Protein AF-A0A2P8WBW8-F1 (afdb_monomer_lite)

Structure (mmCIF, N/CA/C/O backbone):
data_AF-A0A2P8WBW8-F1
#
_entry.id   AF-A0A2P8WBW8-F1
#
loop_
_atom_site.group_PDB
_atom_site.id
_atom_site.type_symbol
_atom_site.label_atom_id
_atom_site.label_alt_id
_atom_site.label_comp_id
_atom_site.label_asym_id
_atom_site.label_entity_id
_atom_site.label_seq_id
_atom_site.pdbx_PDB_ins_code
_atom_site.Cartn_x
_atom_site.Cartn_y
_atom_site.Cartn_z
_atom_site.occupancy
_atom_site.B_iso_or_equiv
_atom_site.auth_seq_id
_atom_site.auth_comp_id
_atom_site.auth_asym_id
_atom_site.auth_atom_id
_atom_site.pdbx_PDB_model_num
ATOM 1 N N . MET A 1 1 ? -7.958 20.569 17.684 1.00 72.31 1 MET A N 1
ATOM 2 C CA . MET A 1 1 ? -6.655 20.993 17.114 1.00 72.31 1 MET A CA 1
ATOM 3 C C . MET A 1 1 ? -5.652 19.844 17.085 1.00 72.31 1 MET A C 1
ATOM 5 O O . MET A 1 1 ? -5.090 19.594 16.031 1.00 72.31 1 MET A O 1
ATOM 9 N N . THR A 1 2 ? -5.489 19.087 18.174 1.00 87.62 2 THR A N 1
ATOM 10 C CA . THR A 1 2 ? -4.557 17.943 18.260 1.00 87.62 2 THR A CA 1
ATOM 11 C C . THR A 1 2 ? -4.755 16.892 17.161 1.00 87.62 2 THR A C 1
ATOM 13 O O . THR A 1 2 ? -3.778 16.454 16.569 1.00 87.62 2 THR A O 1
ATOM 16 N N . SER A 1 3 ? -6.001 16.554 16.806 1.00 87.00 3 SER A N 1
ATOM 17 C CA . SER A 1 3 ? -6.293 15.570 15.747 1.00 87.00 3 SER A CA 1
ATOM 18 C C . SER A 1 3 ? -5.878 16.028 14.347 1.00 87.00 3 SER A C 1
ATOM 20 O O . SER A 1 3 ? -5.478 15.206 13.531 1.00 87.00 3 SER A O 1
ATOM 22 N N . LEU A 1 4 ? -5.935 17.336 14.071 1.00 87.94 4 LEU A N 1
ATOM 23 C CA . LEU A 1 4 ? -5.497 17.892 12.788 1.00 87.94 4 LEU A CA 1
ATOM 24 C C . LEU A 1 4 ? -3.970 17.839 12.669 1.00 87.94 4 LEU A C 1
ATOM 26 O O . LEU A 1 4 ? -3.444 17.476 11.624 1.00 87.94 4 LEU A O 1
ATOM 30 N N . ILE A 1 5 ? -3.267 18.153 13.762 1.00 93.38 5 ILE A N 1
ATOM 31 C CA . ILE A 1 5 ? -1.804 18.058 13.831 1.00 93.38 5 ILE A CA 1
ATOM 32 C C . ILE A 1 5 ? -1.366 16.596 13.693 1.00 93.38 5 ILE A C 1
ATOM 34 O O . ILE A 1 5 ? -0.483 16.303 12.892 1.00 93.38 5 ILE A O 1
ATOM 38 N N . ALA A 1 6 ? -2.016 15.676 14.412 1.00 90.56 6 ALA A N 1
ATOM 39 C CA . ALA A 1 6 ? -1.749 14.245 14.304 1.00 90.56 6 ALA A CA 1
ATOM 40 C C . ALA A 1 6 ? -1.977 13.742 12.871 1.00 90.56 6 ALA A C 1
ATOM 42 O O . ALA A 1 6 ? -1.075 13.150 12.292 1.00 90.56 6 ALA A O 1
ATOM 43 N N . GLY A 1 7 ? -3.123 14.067 12.260 1.00 90.94 7 GLY A N 1
ATOM 44 C CA . GLY A 1 7 ? -3.408 13.714 10.868 1.00 90.94 7 GLY A CA 1
ATOM 45 C C . GLY A 1 7 ? -2.384 14.282 9.882 1.00 90.94 7 GLY A C 1
ATOM 46 O O . GLY A 1 7 ? -1.951 13.572 8.980 1.00 90.94 7 GLY A O 1
ATOM 47 N N . GLY A 1 8 ? -1.934 15.524 10.084 1.00 92.31 8 GLY A N 1
ATOM 48 C CA . GLY A 1 8 ? -0.883 16.142 9.273 1.00 92.31 8 GLY A CA 1
ATOM 49 C C . GLY A 1 8 ? 0.466 15.425 9.389 1.00 92.31 8 GLY A C 1
ATOM 50 O O . GLY A 1 8 ? 1.079 15.103 8.373 1.00 92.31 8 GLY A O 1
ATOM 51 N N . ILE A 1 9 ? 0.907 15.118 10.614 1.00 94.38 9 ILE A N 1
ATOM 52 C CA . ILE A 1 9 ? 2.154 14.378 10.867 1.00 94.38 9 ILE A CA 1
ATOM 53 C C . ILE A 1 9 ? 2.071 12.975 10.261 1.00 94.38 9 ILE A C 1
ATOM 55 O O . ILE A 1 9 ? 2.974 12.546 9.545 1.00 94.38 9 ILE A O 1
ATOM 59 N N . THR A 1 10 ? 0.973 12.264 10.506 1.00 92.31 10 THR A N 1
ATOM 60 C CA . THR A 1 10 ? 0.757 10.918 9.982 1.00 92.31 10 THR A CA 1
ATOM 61 C C . THR A 1 10 ? 0.687 10.905 8.457 1.00 92.31 10 THR A C 1
ATOM 63 O O . THR A 1 10 ? 1.283 10.030 7.832 1.00 92.31 10 THR A O 1
ATOM 66 N N . GLY A 1 11 ? 0.017 11.885 7.847 1.00 92.56 11 GLY A N 1
ATOM 67 C CA . GLY A 1 11 ? -0.034 12.045 6.396 1.00 92.56 11 GLY A CA 1
ATOM 68 C C . GLY A 1 11 ? 1.354 12.268 5.800 1.00 92.56 11 GLY A C 1
ATOM 69 O O . GLY A 1 11 ? 1.719 11.600 4.835 1.00 92.56 11 GLY A O 1
ATOM 70 N N . LEU A 1 12 ? 2.169 13.129 6.419 1.00 94.69 12 LEU A N 1
ATOM 71 C CA . LEU A 1 12 ? 3.553 13.357 6.001 1.00 94.69 12 LEU A CA 1
ATOM 72 C C . LEU A 1 12 ? 4.393 12.073 6.076 1.00 94.69 12 LEU A C 1
ATOM 74 O O . LEU A 1 12 ? 5.086 11.736 5.117 1.00 94.69 12 LEU A O 1
ATOM 78 N N . ILE A 1 13 ? 4.293 11.320 7.177 1.00 94.62 13 ILE A N 1
ATOM 79 C CA . ILE A 1 13 ? 4.956 10.015 7.320 1.00 94.62 13 ILE A CA 1
ATOM 80 C C . ILE A 1 13 ? 4.478 9.048 6.227 1.00 94.62 13 ILE A C 1
ATOM 82 O O . ILE A 1 13 ? 5.292 8.352 5.623 1.00 94.62 13 ILE A O 1
ATOM 86 N N . GLY A 1 14 ? 3.176 9.026 5.934 1.00 94.31 14 GLY A N 1
ATOM 87 C CA . GLY A 1 14 ? 2.592 8.216 4.866 1.00 94.31 14 GLY A CA 1
ATOM 88 C C . GLY A 1 14 ? 3.181 8.534 3.490 1.00 94.31 14 GLY A C 1
ATOM 89 O O . GLY A 1 14 ? 3.551 7.615 2.763 1.00 94.31 14 GLY A O 1
ATOM 90 N N . VAL A 1 15 ? 3.350 9.819 3.161 1.00 95.44 15 VAL A N 1
ATOM 91 C CA . VAL A 1 15 ? 3.981 10.261 1.904 1.00 95.44 15 VAL A CA 1
ATOM 92 C C . VAL A 1 15 ? 5.446 9.828 1.838 1.00 95.44 15 VAL A C 1
ATOM 94 O O . VAL A 1 15 ? 5.867 9.259 0.833 1.00 95.44 15 VAL A O 1
ATOM 97 N N . ILE A 1 16 ? 6.216 10.020 2.915 1.00 96.19 16 ILE A N 1
ATOM 98 C CA . ILE A 1 16 ? 7.623 9.588 2.982 1.00 96.19 16 ILE A CA 1
ATOM 99 C C . ILE A 1 16 ? 7.738 8.071 2.771 1.00 96.19 16 ILE A C 1
ATOM 101 O O . ILE A 1 16 ? 8.612 7.611 2.029 1.00 96.19 16 ILE A O 1
ATOM 105 N N . ARG A 1 17 ? 6.835 7.286 3.378 1.00 94.69 17 ARG A N 1
ATOM 106 C CA . ARG A 1 17 ? 6.778 5.827 3.199 1.00 94.69 17 ARG A CA 1
ATOM 107 C C . ARG A 1 17 ? 6.402 5.452 1.770 1.00 94.69 17 ARG A C 1
ATOM 109 O O . ARG A 1 17 ? 7.067 4.602 1.193 1.00 94.69 17 ARG A O 1
ATOM 116 N N . ALA A 1 18 ? 5.398 6.103 1.184 1.00 95.31 18 ALA A N 1
ATOM 117 C CA . ALA A 1 18 ? 4.976 5.848 -0.192 1.00 95.31 18 ALA A CA 1
ATOM 118 C C . ALA A 1 18 ? 6.118 6.086 -1.193 1.00 95.31 18 ALA A C 1
ATOM 120 O O . ALA A 1 18 ? 6.369 5.231 -2.039 1.00 95.31 18 ALA A O 1
ATOM 121 N N . ILE A 1 19 ? 6.856 7.193 -1.053 1.00 96.12 19 ILE A N 1
ATOM 122 C CA . ILE A 1 19 ? 8.014 7.501 -1.906 1.00 96.12 19 ILE A CA 1
ATOM 123 C C . ILE A 1 19 ? 9.124 6.463 -1.704 1.00 96.12 19 ILE A C 1
ATOM 125 O O . ILE A 1 19 ? 9.631 5.904 -2.674 1.00 96.12 19 ILE A O 1
ATOM 129 N N . SER A 1 20 ? 9.474 6.165 -0.449 1.00 96.19 20 SER A N 1
ATOM 130 C CA . SER A 1 20 ? 10.517 5.182 -0.119 1.00 96.19 20 SER A CA 1
ATOM 131 C C . SER A 1 20 ? 10.203 3.796 -0.688 1.00 96.19 20 SER A C 1
ATOM 133 O O . SER A 1 20 ? 11.070 3.133 -1.247 1.00 96.19 20 SER A O 1
ATOM 135 N N . TYR A 1 21 ? 8.954 3.351 -0.572 1.00 95.38 21 TYR A N 1
ATOM 136 C CA . TYR A 1 21 ? 8.521 2.038 -1.041 1.00 95.38 21 TYR A CA 1
ATOM 137 C C . TYR A 1 21 ? 8.376 1.970 -2.560 1.00 95.38 21 TYR A C 1
ATOM 139 O O . TYR A 1 21 ? 8.755 0.963 -3.154 1.00 95.38 21 TYR A O 1
ATOM 147 N N . ALA A 1 22 ? 7.936 3.051 -3.208 1.00 95.12 22 ALA A N 1
ATOM 148 C CA . ALA A 1 22 ? 7.995 3.158 -4.662 1.00 95.12 22 ALA A CA 1
ATOM 149 C C . ALA A 1 22 ? 9.441 3.056 -5.172 1.00 95.12 22 ALA A C 1
ATOM 151 O O . ALA A 1 22 ? 9.696 2.325 -6.126 1.00 95.12 22 ALA A O 1
ATOM 152 N N . ALA A 1 23 ? 10.394 3.709 -4.497 1.00 95.56 23 ALA A N 1
ATOM 153 C CA . ALA A 1 23 ? 11.814 3.624 -4.835 1.00 95.56 23 ALA A CA 1
ATOM 154 C C . ALA A 1 23 ? 12.389 2.209 -4.685 1.00 95.56 23 ALA A C 1
ATOM 156 O O . ALA A 1 23 ? 13.251 1.819 -5.468 1.00 95.56 23 ALA A O 1
ATOM 157 N N . LEU A 1 24 ? 11.895 1.419 -3.725 1.00 95.19 24 LEU A N 1
ATOM 158 C CA . LEU A 1 24 ? 12.268 0.008 -3.617 1.00 95.19 24 LEU A CA 1
ATOM 159 C C . LEU A 1 24 ? 11.725 -0.810 -4.7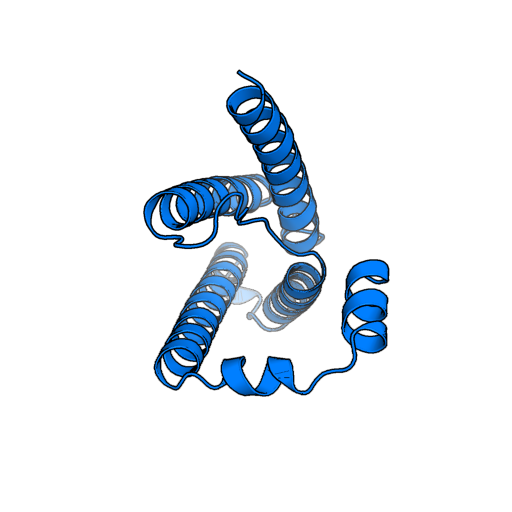95 1.00 95.19 24 LEU A C 1
ATOM 161 O O . LEU A 1 24 ? 12.482 -1.579 -5.384 1.00 95.19 24 LEU A O 1
ATOM 165 N N . ILE A 1 25 ? 10.444 -0.647 -5.143 1.00 94.62 25 ILE A N 1
ATOM 166 C CA . ILE A 1 25 ? 9.783 -1.428 -6.204 1.00 94.62 25 ILE A CA 1
ATOM 167 C C . ILE A 1 25 ? 10.365 -1.100 -7.585 1.00 94.62 25 ILE A C 1
ATOM 169 O O . ILE A 1 25 ? 10.661 -2.008 -8.355 1.00 94.62 25 ILE A O 1
ATOM 173 N N . PHE A 1 26 ? 10.562 0.185 -7.884 1.00 93.50 26 PHE A N 1
ATOM 174 C CA . PHE A 1 26 ? 11.055 0.683 -9.174 1.00 93.50 26 PHE A CA 1
ATOM 175 C C . PHE A 1 26 ? 12.583 0.859 -9.189 1.00 93.50 26 PHE A C 1
ATOM 177 O O . PHE A 1 26 ? 13.116 1.749 -9.844 1.00 93.50 26 PHE A O 1
ATOM 184 N N . SER A 1 27 ? 13.314 0.027 -8.449 1.00 89.81 27 SER A N 1
ATOM 185 C CA . SER A 1 27 ? 14.780 0.050 -8.444 1.00 89.81 27 SER A CA 1
ATOM 186 C C . SER A 1 27 ? 15.382 -0.724 -9.629 1.00 89.81 27 SER A C 1
ATOM 188 O O . SER A 1 27 ? 14.713 -1.497 -10.317 1.00 89.81 27 SER A O 1
ATOM 190 N N . GLY A 1 28 ? 16.678 -0.519 -9.888 1.00 87.75 28 GLY A N 1
ATOM 191 C CA . GLY A 1 28 ? 17.408 -1.256 -10.922 1.00 87.75 28 GLY A CA 1
ATOM 192 C C . GLY A 1 28 ? 16.958 -0.896 -12.338 1.00 87.75 28 GLY A C 1
ATOM 193 O O . GLY A 1 28 ? 17.045 0.263 -12.738 1.00 87.75 28 GLY A O 1
ATOM 194 N N . SER A 1 29 ? 16.496 -1.886 -13.106 1.00 85.12 29 SER A N 1
ATOM 195 C CA . SER A 1 29 ? 16.081 -1.691 -14.501 1.00 85.12 29 SER A CA 1
ATOM 196 C C . SER A 1 29 ? 14.848 -0.800 -14.655 1.00 85.12 29 SER A C 1
ATOM 198 O O . SER A 1 29 ? 14.679 -0.231 -15.722 1.00 85.12 29 SER A O 1
ATOM 200 N N . LEU A 1 30 ? 14.025 -0.644 -13.612 1.00 87.75 30 LEU A N 1
ATOM 201 C CA . LEU A 1 30 ? 12.822 0.200 -13.615 1.00 87.75 30 LEU A CA 1
ATOM 202 C C . LEU A 1 30 ? 13.078 1.632 -13.110 1.00 87.75 30 LEU A C 1
ATOM 204 O O . LEU A 1 30 ? 12.139 2.414 -12.971 1.00 87.75 30 LEU A O 1
ATOM 208 N N . ALA A 1 31 ? 14.333 1.999 -12.829 1.00 90.69 31 ALA A N 1
ATOM 209 C CA . ALA A 1 31 ? 14.662 3.291 -12.221 1.00 90.69 31 ALA A CA 1
ATOM 210 C C . ALA A 1 31 ? 14.269 4.500 -13.087 1.00 90.69 31 ALA A C 1
ATOM 212 O O . ALA A 1 31 ? 14.008 5.576 -12.548 1.00 90.69 31 ALA A O 1
ATOM 213 N N . ALA A 1 32 ? 14.198 4.329 -14.412 1.00 90.56 32 ALA A N 1
ATOM 214 C CA . ALA A 1 32 ? 13.737 5.369 -15.331 1.00 90.56 32 ALA A CA 1
ATOM 215 C C . ALA A 1 32 ? 12.261 5.750 -15.092 1.00 90.56 32 ALA A C 1
ATOM 217 O O . ALA A 1 32 ? 11.896 6.919 -15.221 1.00 90.56 32 ALA A O 1
ATOM 218 N N . ASP A 1 33 ? 11.442 4.795 -14.647 1.00 92.00 33 ASP A N 1
ATOM 219 C CA . ASP A 1 33 ? 10.003 4.951 -14.407 1.00 92.00 33 ASP A CA 1
ATOM 220 C C . ASP A 1 33 ? 9.659 5.241 -12.945 1.00 92.00 33 ASP A C 1
ATOM 222 O O . ASP A 1 33 ? 8.492 5.208 -12.543 1.00 92.00 33 ASP A O 1
ATOM 226 N N . LEU A 1 34 ? 10.661 5.582 -12.129 1.00 92.94 34 LEU A N 1
ATOM 227 C CA . LEU A 1 34 ? 10.468 5.895 -10.715 1.00 92.94 34 LEU A CA 1
ATOM 228 C C . LEU A 1 34 ? 9.411 6.988 -10.502 1.00 92.94 34 LEU A C 1
ATOM 230 O O . LEU A 1 34 ? 8.603 6.893 -9.581 1.00 92.94 34 LEU A O 1
ATOM 234 N N . ASN A 1 35 ? 9.375 8.000 -11.372 1.00 93.69 35 ASN A N 1
ATOM 235 C CA . ASN A 1 35 ? 8.386 9.078 -11.294 1.00 93.69 35 ASN A CA 1
ATOM 236 C C . ASN A 1 35 ? 6.947 8.554 -11.416 1.00 93.69 35 ASN A C 1
ATOM 238 O O . ASN A 1 35 ? 6.059 9.014 -10.696 1.00 93.69 35 ASN A O 1
ATOM 242 N N . VAL A 1 36 ? 6.723 7.565 -12.287 1.00 92.81 36 VAL A N 1
ATOM 243 C CA . VAL A 1 36 ? 5.417 6.916 -12.461 1.00 92.81 36 VAL A CA 1
ATOM 244 C C . VAL A 1 36 ? 5.070 6.112 -11.211 1.00 92.81 36 VAL A C 1
ATOM 246 O O . VAL A 1 36 ? 3.981 6.272 -10.658 1.00 92.81 36 VAL A O 1
ATOM 249 N N . GLY A 1 37 ? 6.014 5.311 -10.709 1.00 92.69 37 GLY A N 1
ATOM 250 C CA . GLY A 1 37 ? 5.835 4.518 -9.492 1.00 92.69 37 GLY A CA 1
ATOM 251 C C . GLY A 1 37 ? 5.512 5.363 -8.257 1.00 92.69 37 GLY A C 1
ATOM 252 O O . GLY A 1 37 ? 4.585 5.044 -7.510 1.00 92.69 37 GLY A O 1
ATOM 253 N N . VAL A 1 38 ? 6.227 6.476 -8.063 1.00 95.81 38 VAL A N 1
ATOM 254 C CA . VAL A 1 38 ? 5.983 7.428 -6.967 1.00 95.81 38 VAL A CA 1
ATOM 255 C C . VAL A 1 38 ? 4.603 8.067 -7.098 1.00 95.81 38 VAL A C 1
ATOM 257 O O . VAL A 1 38 ? 3.867 8.126 -6.112 1.00 95.81 38 VAL A O 1
ATOM 260 N N . GLY A 1 39 ? 4.228 8.503 -8.305 1.00 95.00 39 GLY A N 1
ATOM 261 C CA . GLY A 1 39 ? 2.909 9.075 -8.569 1.00 95.00 39 GLY A CA 1
ATOM 262 C C . GLY A 1 39 ? 1.783 8.111 -8.199 1.00 95.00 39 GLY A C 1
ATOM 263 O O . GLY A 1 39 ? 0.870 8.488 -7.464 1.00 95.00 39 GLY A O 1
ATOM 264 N N . ILE A 1 40 ? 1.890 6.850 -8.629 1.00 94.00 40 ILE A N 1
ATOM 265 C CA . ILE A 1 40 ? 0.919 5.800 -8.301 1.00 94.00 40 ILE A CA 1
ATOM 266 C C . ILE A 1 40 ? 0.860 5.574 -6.787 1.00 94.00 40 ILE A C 1
ATOM 268 O O . ILE A 1 40 ? -0.227 5.624 -6.219 1.00 94.00 40 ILE A O 1
ATOM 272 N N . ALA A 1 41 ? 2.003 5.370 -6.124 1.00 94.56 41 ALA A N 1
ATOM 273 C CA . ALA A 1 41 ? 2.055 5.028 -4.702 1.00 94.56 41 ALA A CA 1
ATOM 274 C C . ALA A 1 41 ? 1.506 6.137 -3.792 1.00 94.56 41 ALA A C 1
ATOM 276 O O . ALA A 1 41 ? 0.789 5.860 -2.824 1.00 94.56 41 ALA A O 1
ATOM 277 N N . VAL A 1 42 ? 1.831 7.399 -4.087 1.00 95.19 42 VAL A N 1
ATOM 278 C CA . VAL A 1 42 ? 1.333 8.551 -3.322 1.00 95.19 42 VAL A CA 1
ATOM 279 C C . VAL A 1 42 ? -0.159 8.747 -3.574 1.00 95.19 42 VAL A C 1
ATOM 281 O O . VAL A 1 42 ? -0.925 8.888 -2.620 1.00 95.19 42 VAL A O 1
ATOM 284 N N . PHE A 1 43 ? -0.590 8.706 -4.837 1.00 95.31 43 PHE A N 1
ATOM 285 C CA . PHE A 1 43 ? -1.991 8.907 -5.195 1.00 95.31 43 PHE A CA 1
ATOM 286 C C . PHE A 1 43 ? -2.891 7.805 -4.625 1.00 95.31 43 PHE A C 1
ATOM 288 O O . PHE A 1 43 ? -3.913 8.102 -4.005 1.00 95.31 43 PHE A O 1
ATOM 295 N N . SER A 1 44 ? -2.484 6.537 -4.737 1.00 93.69 44 SER A N 1
ATOM 296 C CA . SER A 1 44 ? -3.221 5.418 -4.150 1.00 93.69 44 SER A CA 1
ATOM 297 C C . SER A 1 44 ? -3.275 5.517 -2.626 1.00 93.69 44 SER A C 1
ATOM 299 O O . SER A 1 44 ? -4.333 5.295 -2.043 1.00 93.69 44 SER A O 1
ATOM 301 N N . SER A 1 45 ? -2.173 5.897 -1.967 1.00 93.56 45 SER A N 1
ATOM 302 C CA . SER A 1 45 ? -2.149 6.062 -0.505 1.00 93.56 45 SER A CA 1
ATOM 303 C C . SER A 1 45 ? -3.077 7.182 -0.042 1.00 93.56 45 SER A C 1
ATOM 305 O O . SER A 1 45 ? -3.766 7.021 0.967 1.00 93.56 45 SER A O 1
ATOM 307 N N . ALA A 1 46 ? -3.143 8.289 -0.786 1.00 93.88 46 ALA A N 1
ATOM 308 C CA . ALA A 1 46 ? -4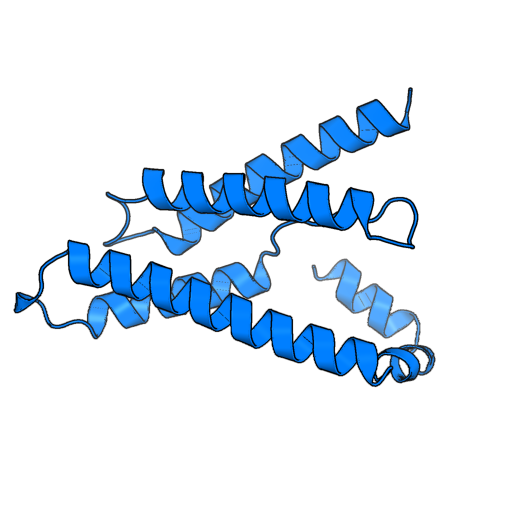.065 9.384 -0.505 1.00 93.88 46 ALA A CA 1
ATOM 309 C C . ALA A 1 46 ? -5.526 8.932 -0.644 1.00 93.88 46 ALA A C 1
ATOM 311 O O . ALA A 1 46 ? -6.317 9.146 0.274 1.00 93.88 46 ALA A O 1
ATOM 312 N N . ILE A 1 47 ? -5.870 8.245 -1.740 1.00 94.69 47 ILE A N 1
ATOM 313 C CA . ILE A 1 47 ? -7.221 7.706 -1.954 1.00 94.69 47 ILE A CA 1
ATOM 314 C C . ILE A 1 47 ? -7.604 6.748 -0.828 1.00 94.69 47 ILE A C 1
ATOM 316 O O . ILE A 1 47 ? -8.660 6.914 -0.223 1.00 94.69 47 ILE A O 1
ATOM 320 N N . ILE A 1 48 ? -6.751 5.771 -0.513 1.00 93.31 48 ILE A N 1
ATOM 321 C CA . ILE A 1 48 ? -7.043 4.778 0.527 1.00 93.31 48 ILE A CA 1
ATOM 322 C C . ILE A 1 48 ? -7.192 5.460 1.891 1.00 93.31 48 ILE A C 1
ATOM 324 O O . ILE A 1 48 ? -8.111 5.126 2.632 1.00 93.31 48 ILE A O 1
ATOM 328 N N . SER A 1 49 ? -6.348 6.444 2.212 1.00 92.50 49 SER A N 1
ATOM 329 C CA . SER A 1 49 ? -6.467 7.206 3.461 1.00 92.50 49 SER A CA 1
ATOM 330 C C . SER A 1 49 ? -7.803 7.939 3.557 1.00 92.50 49 SER A C 1
ATOM 332 O O . SER A 1 49 ? -8.434 7.904 4.608 1.00 92.50 49 SER A O 1
ATOM 334 N N . VAL A 1 50 ? -8.263 8.562 2.466 1.00 92.56 50 VAL A N 1
ATOM 335 C CA . VAL A 1 50 ? -9.572 9.231 2.416 1.00 92.56 50 VAL A CA 1
ATOM 336 C C . VAL A 1 50 ? -10.706 8.222 2.565 1.00 92.56 50 VAL A C 1
ATOM 338 O O . VAL A 1 50 ? -11.604 8.439 3.373 1.00 92.56 50 VAL A O 1
ATOM 341 N N . VAL A 1 51 ? -10.657 7.105 1.836 1.00 93.81 51 VAL A N 1
ATOM 342 C CA . VAL A 1 51 ? -11.668 6.044 1.935 1.00 93.81 51 VAL A CA 1
ATOM 343 C C . VAL A 1 51 ? -11.748 5.535 3.372 1.00 93.81 51 VAL A C 1
ATOM 345 O O . VAL A 1 51 ? -12.81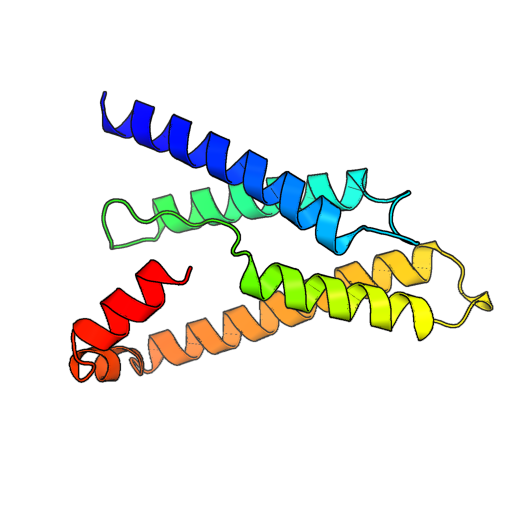9 5.575 3.963 1.00 93.81 51 VAL A O 1
ATOM 348 N N . VAL A 1 52 ? -10.621 5.156 3.977 1.00 92.69 52 VAL A N 1
ATOM 349 C CA . VAL A 1 52 ? -10.581 4.646 5.355 1.00 92.69 52 VAL A CA 1
ATOM 350 C C . VAL A 1 52 ? -11.028 5.701 6.361 1.00 92.69 52 VAL A C 1
ATOM 352 O O . VAL A 1 52 ? -11.783 5.372 7.269 1.00 92.69 52 VAL A O 1
ATOM 355 N N . ALA A 1 53 ? -10.643 6.967 6.195 1.00 91.00 53 ALA A N 1
ATOM 356 C CA . ALA A 1 53 ? -11.099 8.041 7.074 1.00 91.00 53 ALA A CA 1
ATOM 357 C C . ALA A 1 53 ? -12.628 8.223 7.051 1.00 91.00 53 ALA A C 1
ATOM 359 O O . ALA A 1 53 ? -13.206 8.599 8.068 1.00 91.00 53 ALA A O 1
ATOM 360 N N . LEU A 1 54 ? -13.278 7.957 5.913 1.00 91.50 54 LEU A N 1
ATOM 361 C CA . LEU A 1 54 ? -14.727 8.097 5.745 1.00 91.50 54 LEU A CA 1
ATOM 362 C C . LEU A 1 54 ? -15.509 6.821 6.086 1.00 91.50 54 LEU A C 1
ATOM 364 O O . LEU A 1 54 ? -16.657 6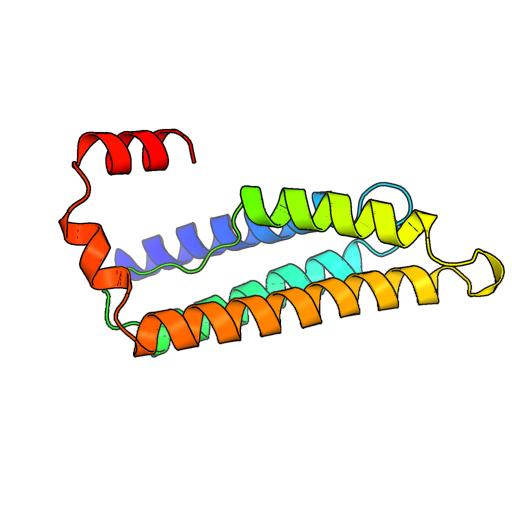.918 6.513 1.00 91.50 54 LEU A O 1
ATOM 368 N N . THR A 1 55 ? -14.927 5.636 5.883 1.00 91.62 55 THR A N 1
ATOM 369 C CA . THR A 1 55 ? -15.632 4.351 6.037 1.00 91.62 55 THR A CA 1
ATOM 370 C C . THR A 1 55 ? -15.271 3.589 7.310 1.00 91.62 55 THR A C 1
ATOM 372 O O . THR A 1 55 ? -15.959 2.629 7.649 1.00 91.62 55 THR A O 1
ATOM 375 N N . SER A 1 56 ? -14.183 3.947 7.998 1.00 89.62 56 SER A N 1
ATOM 376 C CA . SER A 1 56 ? -13.742 3.237 9.202 1.00 89.62 56 SER A CA 1
ATOM 377 C C . SER A 1 56 ? -14.668 3.507 10.385 1.00 89.62 56 SER A C 1
ATOM 379 O O . SER A 1 56 ? -14.945 4.653 10.731 1.00 89.62 56 SER A O 1
ATOM 381 N N . SER A 1 57 ? -15.082 2.439 11.065 1.00 86.81 57 SER A N 1
ATOM 382 C CA . SER A 1 57 ? -15.789 2.494 12.349 1.00 86.81 57 SER A CA 1
ATOM 383 C C . SER A 1 57 ? -14.847 2.672 13.548 1.00 86.81 57 SER A C 1
ATOM 385 O O . SER A 1 57 ? -15.304 2.965 14.652 1.00 86.81 57 SER A O 1
ATOM 387 N N . LEU A 1 58 ? -13.536 2.501 13.344 1.00 85.38 58 LEU A N 1
ATOM 388 C CA . LEU A 1 58 ? -12.514 2.592 14.385 1.00 85.38 58 LEU A CA 1
ATOM 389 C C . LEU A 1 58 ? -11.919 4.010 14.441 1.00 85.38 58 LEU A C 1
ATOM 391 O O . LEU A 1 58 ? -11.342 4.463 13.442 1.00 85.38 58 LEU A O 1
ATOM 395 N N . PRO A 1 59 ? -12.016 4.712 15.587 1.00 82.44 59 PRO A N 1
ATOM 396 C CA . PRO A 1 59 ? -11.457 6.048 15.735 1.00 82.44 59 PRO A CA 1
ATOM 397 C C . PRO A 1 59 ? -9.927 6.005 15.676 1.00 82.44 59 PRO A C 1
ATOM 399 O O . PRO A 1 59 ? -9.289 5.174 16.316 1.00 82.44 59 PRO A O 1
ATOM 402 N N . GLY A 1 60 ? -9.335 6.930 14.918 1.00 81.62 60 GLY A N 1
ATOM 403 C CA . GLY A 1 60 ? -7.880 7.033 14.783 1.00 81.62 60 GLY A CA 1
ATOM 404 C C . GLY A 1 60 ? -7.247 5.988 13.862 1.00 81.62 60 GLY A C 1
ATOM 405 O O . GLY A 1 60 ? -6.029 5.844 13.885 1.00 81.62 60 GLY A O 1
ATOM 406 N N . MET A 1 61 ? -8.037 5.274 13.051 1.00 88.81 61 MET A N 1
ATOM 407 C CA . MET A 1 61 ? -7.489 4.369 12.042 1.00 88.81 61 MET A CA 1
ATOM 408 C C . MET A 1 61 ? -6.672 5.124 10.996 1.00 88.81 61 MET A C 1
ATOM 410 O O . MET A 1 61 ? -7.096 6.156 10.475 1.00 88.81 61 MET A O 1
ATOM 414 N N . ILE A 1 62 ? -5.511 4.566 10.661 1.00 89.00 62 ILE A N 1
ATOM 415 C CA . ILE A 1 62 ? -4.593 5.135 9.682 1.00 89.00 62 ILE A CA 1
ATOM 416 C C . ILE A 1 62 ? -4.276 4.062 8.647 1.00 89.00 62 ILE A C 1
ATOM 418 O O . ILE A 1 62 ? -3.687 3.029 8.964 1.00 89.00 62 ILE A O 1
ATOM 422 N N . ALA A 1 63 ? -4.613 4.334 7.390 1.00 90.69 63 ALA A N 1
ATOM 423 C CA . ALA A 1 63 ? -4.150 3.523 6.279 1.00 90.69 63 ALA A CA 1
ATOM 424 C C . ALA A 1 63 ? -2.775 4.018 5.826 1.00 90.69 63 ALA A C 1
ATOM 426 O O . ALA A 1 63 ? -2.642 5.140 5.346 1.00 90.69 63 ALA A O 1
ATOM 427 N N . THR A 1 64 ? -1.745 3.185 5.975 1.00 87.75 64 THR A N 1
ATOM 428 C CA . THR A 1 64 ? -0.413 3.490 5.441 1.00 87.75 64 THR A CA 1
ATOM 429 C C . THR A 1 64 ? 0.168 2.304 4.686 1.00 87.75 64 THR A C 1
ATOM 431 O O . THR A 1 64 ? -0.164 1.155 4.990 1.00 87.75 64 THR A O 1
ATOM 434 N N . PRO A 1 65 ? 1.060 2.562 3.716 1.00 89.06 65 PRO A N 1
ATOM 435 C CA . PRO A 1 65 ? 1.859 1.514 3.104 1.00 89.06 65 PRO A CA 1
ATOM 436 C C . PRO A 1 65 ? 2.685 0.748 4.146 1.00 89.06 65 PRO A C 1
ATOM 438 O O . PRO A 1 65 ? 3.237 1.342 5.076 1.00 89.06 65 PRO A O 1
ATOM 441 N N . LEU A 1 66 ? 2.824 -0.565 3.954 1.00 90.75 66 LEU A N 1
ATOM 442 C CA . LEU A 1 66 ? 3.602 -1.452 4.823 1.00 90.75 66 LEU A CA 1
ATOM 443 C C . LEU A 1 66 ? 4.886 -1.929 4.129 1.00 90.75 66 LEU A C 1
ATOM 445 O O . LEU A 1 66 ? 4.906 -2.176 2.921 1.00 90.75 66 LEU A O 1
ATOM 449 N N . ALA A 1 67 ? 5.952 -2.121 4.911 1.00 91.38 67 ALA A N 1
ATOM 450 C CA . ALA A 1 67 ? 7.251 -2.561 4.398 1.00 91.38 67 ALA A CA 1
ATOM 451 C C . ALA A 1 67 ? 7.217 -4.001 3.858 1.00 91.38 67 ALA A C 1
ATOM 453 O O . ALA A 1 67 ? 7.735 -4.267 2.776 1.00 91.38 67 ALA A O 1
ATOM 454 N N . ALA A 1 68 ? 6.579 -4.928 4.582 1.00 91.25 68 ALA A N 1
ATOM 455 C CA . ALA A 1 68 ? 6.578 -6.344 4.213 1.00 91.25 68 ALA A CA 1
ATOM 456 C C . ALA A 1 68 ? 5.912 -6.620 2.844 1.00 91.25 68 ALA A C 1
ATOM 458 O O . ALA A 1 68 ? 6.558 -7.250 2.006 1.00 91.25 68 ALA A O 1
ATOM 459 N N . PRO A 1 69 ? 4.700 -6.104 2.536 1.00 91.38 69 PRO A N 1
ATOM 460 C CA . PRO A 1 69 ? 4.122 -6.240 1.197 1.00 91.38 69 PRO A CA 1
ATOM 461 C C . PRO A 1 69 ? 4.980 -5.579 0.117 1.00 91.38 69 PRO A C 1
ATOM 463 O O . PRO A 1 69 ? 5.157 -6.152 -0.953 1.00 91.38 69 PRO A O 1
ATOM 466 N N . THR A 1 70 ? 5.565 -4.413 0.410 1.00 94.25 70 THR A N 1
ATOM 467 C CA . THR A 1 70 ? 6.445 -3.703 -0.530 1.00 94.25 70 THR A CA 1
ATOM 468 C C . THR A 1 70 ? 7.621 -4.575 -0.956 1.00 94.25 70 THR A C 1
ATOM 470 O O . THR A 1 70 ? 7.886 -4.688 -2.146 1.00 94.25 70 THR A O 1
ATOM 473 N N . MET A 1 71 ? 8.288 -5.249 -0.014 1.00 94.19 71 MET A N 1
ATOM 474 C CA . MET A 1 71 ? 9.408 -6.144 -0.329 1.00 94.19 71 MET A CA 1
ATOM 475 C C . MET A 1 71 ? 9.002 -7.275 -1.277 1.00 94.19 71 MET A C 1
ATOM 477 O O . MET A 1 71 ? 9.737 -7.595 -2.212 1.00 94.19 71 MET A O 1
ATOM 481 N N . VAL A 1 72 ? 7.820 -7.859 -1.072 1.00 94.75 72 VAL A N 1
ATOM 482 C CA . VAL A 1 72 ? 7.286 -8.900 -1.961 1.00 94.75 72 VAL A CA 1
ATOM 483 C C . VAL A 1 72 ? 7.022 -8.335 -3.360 1.00 94.75 72 VAL A C 1
ATOM 485 O O . VAL A 1 72 ? 7.397 -8.966 -4.350 1.00 94.75 72 VAL A O 1
ATOM 488 N N . LEU A 1 73 ? 6.442 -7.134 -3.457 1.00 94.56 73 LEU A N 1
ATOM 489 C CA . LEU A 1 73 ? 6.208 -6.459 -4.738 1.00 94.56 73 LEU A CA 1
ATOM 490 C C . LEU A 1 73 ? 7.514 -6.102 -5.460 1.00 94.56 73 LEU A C 1
ATOM 492 O O . LEU A 1 73 ? 7.587 -6.257 -6.675 1.00 94.56 73 LEU A O 1
ATOM 496 N N . THR A 1 74 ? 8.560 -5.696 -4.738 1.00 95.19 74 THR A N 1
ATOM 497 C CA . THR A 1 74 ? 9.890 -5.449 -5.313 1.00 95.19 74 THR A CA 1
ATOM 498 C C . THR A 1 74 ? 10.464 -6.711 -5.950 1.00 95.19 74 THR A C 1
ATOM 500 O O . THR A 1 74 ? 10.944 -6.679 -7.082 1.00 95.19 74 THR A O 1
ATOM 503 N N . VAL A 1 75 ? 10.385 -7.848 -5.251 1.00 95.19 75 VAL A N 1
ATOM 504 C CA . VAL A 1 75 ? 10.845 -9.131 -5.801 1.00 95.19 75 VAL A CA 1
ATOM 505 C C . VAL A 1 75 ? 10.018 -9.516 -7.026 1.00 95.19 75 VAL A C 1
ATOM 507 O O . VAL A 1 75 ? 10.586 -9.934 -8.033 1.00 95.19 75 VAL A O 1
ATOM 510 N N . LEU A 1 76 ? 8.696 -9.342 -6.976 1.00 95.06 76 LEU A N 1
ATOM 511 C CA . LEU A 1 76 ? 7.812 -9.594 -8.114 1.00 95.06 76 LEU A CA 1
ATOM 512 C C . LEU A 1 76 ? 8.192 -8.736 -9.331 1.00 95.06 76 LEU A C 1
ATOM 514 O O . LEU A 1 76 ? 8.338 -9.275 -10.426 1.00 95.06 76 LEU A O 1
ATOM 518 N N . ALA A 1 77 ? 8.413 -7.433 -9.139 1.00 93.62 77 ALA A N 1
ATOM 519 C CA . ALA A 1 77 ? 8.821 -6.517 -10.200 1.00 93.62 77 ALA A CA 1
ATOM 520 C C . ALA A 1 77 ? 10.147 -6.948 -10.844 1.00 93.62 77 ALA A C 1
ATOM 522 O O . ALA A 1 77 ? 10.242 -7.051 -12.068 1.00 93.62 77 ALA A O 1
ATOM 523 N N . ALA A 1 78 ? 11.139 -7.308 -10.024 1.00 92.81 78 ALA A N 1
ATOM 524 C CA . ALA A 1 78 ? 12.421 -7.819 -10.502 1.00 92.81 78 ALA A CA 1
ATOM 525 C C . ALA A 1 78 ? 12.276 -9.131 -11.295 1.00 92.81 78 ALA A C 1
ATOM 527 O O . ALA A 1 78 ? 12.968 -9.335 -12.291 1.00 92.81 78 ALA A O 1
ATOM 528 N N . ARG A 1 79 ? 11.366 -10.029 -10.889 1.00 93.94 79 ARG A N 1
ATOM 529 C CA . ARG A 1 79 ? 11.090 -11.269 -11.634 1.00 93.94 79 ARG A CA 1
ATOM 530 C C . ARG A 1 79 ? 10.447 -10.994 -12.987 1.00 93.94 79 ARG A C 1
ATOM 532 O O . ARG A 1 79 ? 10.880 -11.583 -13.974 1.00 93.94 79 ARG A O 1
ATOM 539 N N . ILE A 1 80 ? 9.462 -10.101 -13.041 1.00 92.56 80 ILE A N 1
ATOM 540 C CA . ILE A 1 80 ? 8.789 -9.720 -14.290 1.00 92.56 80 ILE A CA 1
ATOM 541 C C . ILE A 1 80 ? 9.798 -9.106 -15.264 1.00 92.56 80 ILE A C 1
ATOM 543 O O . ILE A 1 80 ? 9.828 -9.497 -16.427 1.00 92.56 80 ILE A O 1
ATOM 547 N N . ALA A 1 81 ? 10.694 -8.241 -14.781 1.00 88.69 81 ALA A N 1
ATOM 548 C CA . ALA A 1 81 ? 11.729 -7.620 -15.608 1.00 88.69 81 ALA A CA 1
ATOM 549 C C . ALA A 1 81 ? 12.682 -8.618 -16.290 1.00 88.69 81 ALA A C 1
ATOM 551 O O . ALA A 1 81 ? 13.257 -8.291 -17.323 1.00 88.69 81 ALA A O 1
ATOM 552 N N . VAL A 1 82 ? 12.845 -9.824 -15.737 1.00 90.19 82 VAL A N 1
ATOM 553 C CA . VAL A 1 82 ? 13.672 -10.893 -16.327 1.00 90.19 82 VAL A CA 1
ATOM 554 C C . VAL A 1 82 ? 12.849 -11.848 -17.201 1.00 90.19 82 VAL A C 1
ATOM 556 O O . VAL A 1 82 ? 13.396 -12.483 -18.097 1.00 90.19 82 VAL A O 1
ATOM 559 N N . GLN A 1 83 ? 11.549 -11.987 -16.934 1.00 89.75 83 GLN A N 1
ATOM 560 C CA . GLN A 1 83 ? 10.674 -12.927 -17.643 1.00 89.75 83 GLN A CA 1
ATOM 561 C C . GLN A 1 83 ? 10.060 -12.351 -18.918 1.00 89.75 83 GLN A C 1
ATOM 563 O O . GLN A 1 83 ? 9.713 -13.121 -19.811 1.00 89.75 83 GLN A O 1
ATOM 568 N N . VAL A 1 84 ? 9.898 -11.029 -19.001 1.00 86.94 84 VAL A N 1
ATOM 569 C CA . VAL A 1 84 ? 9.363 -10.377 -20.197 1.00 86.94 84 VAL A CA 1
ATOM 570 C C . VAL A 1 84 ? 10.404 -10.454 -21.323 1.00 86.94 84 VAL A C 1
ATOM 572 O O . VAL A 1 84 ? 11.540 -10.012 -21.132 1.00 86.94 84 VAL A O 1
ATOM 575 N N . PRO A 1 85 ? 10.039 -11.012 -22.491 1.00 82.69 85 PRO A N 1
ATOM 576 C CA . PRO A 1 85 ? 10.918 -11.078 -23.651 1.00 82.69 85 PRO A CA 1
ATOM 577 C C . PRO A 1 85 ? 11.459 -9.699 -24.066 1.00 82.69 85 PRO A C 1
ATOM 579 O O . PRO A 1 85 ? 10.716 -8.718 -24.135 1.00 82.69 85 PRO A O 1
ATOM 582 N N . ALA A 1 86 ? 12.766 -9.616 -24.335 1.00 75.94 86 ALA A N 1
ATOM 583 C CA . ALA A 1 86 ? 13.456 -8.351 -24.614 1.00 75.94 86 ALA A CA 1
ATOM 584 C C . ALA A 1 86 ? 12.986 -7.658 -25.911 1.00 75.94 86 ALA A C 1
ATOM 586 O O . ALA A 1 86 ? 13.174 -6.455 -26.078 1.00 75.94 86 ALA A O 1
ATOM 587 N N . ASP A 1 87 ? 12.362 -8.408 -26.815 1.00 82.94 87 ASP A N 1
ATOM 588 C CA . ASP A 1 87 ? 11.757 -7.954 -28.067 1.00 82.94 87 ASP A CA 1
ATOM 589 C C . ASP A 1 87 ? 10.476 -7.130 -27.871 1.00 82.94 87 ASP A C 1
ATOM 591 O O . ASP A 1 87 ? 10.129 -6.341 -28.747 1.00 82.94 87 ASP A O 1
ATOM 595 N N . LEU A 1 88 ? 9.805 -7.241 -26.719 1.00 80.81 88 LEU A N 1
ATOM 596 C CA . LEU A 1 88 ? 8.596 -6.465 -26.406 1.00 80.81 88 LEU A CA 1
ATOM 597 C C . LEU A 1 88 ? 8.891 -5.032 -25.922 1.00 80.81 88 LEU A C 1
ATOM 599 O O . LEU A 1 88 ? 7.974 -4.217 -25.819 1.00 80.81 88 LEU A O 1
ATOM 603 N N . GLY A 1 89 ? 10.159 -4.708 -25.650 1.00 85.50 89 GLY A N 1
ATOM 604 C CA . GLY A 1 89 ? 10.593 -3.381 -25.212 1.00 85.50 89 GLY A CA 1
ATOM 605 C C . GLY A 1 89 ? 10.372 -3.087 -23.721 1.00 85.50 89 GLY A C 1
ATOM 606 O O . GLY A 1 89 ? 9.749 -3.852 -22.984 1.00 85.50 89 GLY A O 1
ATOM 607 N N . HIS A 1 90 ? 10.921 -1.956 -23.264 1.00 86.88 90 HIS A N 1
ATOM 608 C CA . HIS A 1 90 ? 10.906 -1.562 -21.849 1.00 86.88 90 HIS A CA 1
ATOM 609 C C . HIS A 1 90 ? 9.495 -1.244 -21.331 1.00 86.88 90 HIS A C 1
ATOM 611 O O . HIS A 1 90 ? 9.132 -1.664 -20.234 1.00 86.88 90 HIS A O 1
ATOM 617 N N . ASP A 1 91 ? 8.665 -0.603 -22.155 1.00 88.06 91 ASP A N 1
ATOM 618 C CA . ASP A 1 91 ? 7.291 -0.239 -21.795 1.00 88.06 91 ASP A CA 1
ATOM 619 C C . ASP A 1 91 ? 6.442 -1.469 -21.436 1.00 88.06 91 ASP A C 1
ATOM 621 O O . ASP A 1 91 ? 5.660 -1.437 -20.483 1.00 88.06 91 ASP A O 1
ATOM 625 N N . ALA A 1 92 ? 6.634 -2.592 -22.138 1.00 90.12 92 ALA A N 1
ATOM 626 C CA . ALA A 1 92 ? 5.931 -3.840 -21.846 1.00 90.12 92 ALA A CA 1
ATOM 627 C C . ALA A 1 92 ? 6.284 -4.397 -20.457 1.00 90.12 92 ALA A C 1
ATOM 629 O O . ALA A 1 92 ? 5.418 -4.958 -19.778 1.00 90.12 92 ALA A O 1
ATOM 630 N N . VAL A 1 93 ? 7.528 -4.208 -20.004 1.00 91.44 93 VAL A N 1
ATOM 631 C CA . VAL A 1 93 ? 7.967 -4.588 -18.653 1.00 91.44 93 VAL A CA 1
ATOM 632 C C . VAL A 1 93 ? 7.232 -3.756 -17.610 1.00 91.44 93 VAL A C 1
ATOM 634 O O . VAL A 1 93 ? 6.620 -4.314 -16.698 1.00 91.44 93 VAL A O 1
ATOM 637 N N . VAL A 1 94 ? 7.252 -2.431 -17.760 1.00 90.44 94 VAL A N 1
ATOM 638 C CA . VAL A 1 94 ? 6.649 -1.490 -16.804 1.00 90.44 94 VAL A CA 1
ATOM 639 C C . VAL A 1 94 ? 5.144 -1.729 -16.690 1.00 90.44 94 VAL A C 1
ATOM 641 O O . VAL A 1 94 ? 4.618 -1.866 -15.583 1.00 90.44 94 VAL A O 1
ATOM 644 N N . VAL A 1 95 ? 4.454 -1.871 -17.825 1.00 92.88 95 VAL A N 1
ATOM 645 C CA . VAL A 1 95 ? 3.016 -2.173 -17.864 1.00 92.88 95 VAL A CA 1
ATOM 646 C C . VAL A 1 95 ? 2.714 -3.511 -17.191 1.00 92.88 95 VAL A C 1
ATOM 648 O O . VAL A 1 95 ? 1.766 -3.594 -16.411 1.00 92.88 95 VAL A O 1
ATOM 651 N N . SER A 1 96 ? 3.531 -4.542 -17.421 1.00 93.38 96 SER A N 1
ATOM 652 C CA . SER A 1 96 ? 3.352 -5.855 -16.787 1.00 93.38 96 SER A CA 1
ATOM 653 C C . SER A 1 96 ? 3.525 -5.790 -15.268 1.00 93.38 96 SER A C 1
ATOM 655 O O . SER A 1 96 ? 2.742 -6.397 -14.537 1.00 93.38 96 SER A O 1
ATOM 657 N N . VAL A 1 97 ? 4.504 -5.024 -14.776 1.00 94.19 97 VAL A N 1
ATOM 658 C CA . VAL A 1 97 ? 4.714 -4.813 -13.335 1.00 94.19 97 VAL A CA 1
ATOM 659 C C . VAL A 1 97 ? 3.520 -4.096 -12.712 1.00 94.19 97 VAL A C 1
ATOM 661 O O . VAL A 1 97 ? 2.973 -4.571 -11.716 1.00 94.19 97 VAL A O 1
ATOM 664 N N . ILE A 1 98 ? 3.067 -2.993 -13.313 1.00 94.00 98 ILE A N 1
ATOM 665 C CA . ILE A 1 98 ? 1.908 -2.237 -12.822 1.00 94.00 98 ILE A CA 1
ATOM 666 C C . ILE A 1 98 ? 0.648 -3.113 -12.833 1.00 94.00 98 ILE A C 1
ATOM 668 O O . ILE A 1 98 ? -0.087 -3.143 -11.845 1.00 94.00 98 ILE A O 1
ATOM 672 N N . ALA A 1 99 ? 0.416 -3.871 -13.908 1.00 94.69 99 ALA A N 1
ATOM 673 C CA . ALA A 1 99 ? -0.722 -4.777 -14.021 1.00 94.69 99 ALA A CA 1
ATOM 674 C C . ALA A 1 99 ? -0.679 -5.890 -12.963 1.00 94.69 99 ALA A C 1
ATOM 676 O O . ALA A 1 99 ? -1.695 -6.172 -12.330 1.00 94.69 99 ALA A O 1
ATOM 677 N N . ALA A 1 100 ? 0.490 -6.486 -12.718 1.00 94.75 100 ALA A N 1
ATOM 678 C CA . ALA A 1 100 ? 0.659 -7.511 -11.693 1.00 94.75 100 ALA A CA 1
ATOM 679 C C . ALA A 1 100 ? 0.391 -6.964 -10.281 1.00 94.75 100 ALA A C 1
ATOM 681 O O . ALA A 1 100 ? -0.312 -7.607 -9.498 1.00 94.75 100 ALA A O 1
ATOM 682 N N . ILE A 1 101 ? 0.885 -5.760 -9.966 1.00 94.25 101 ILE A N 1
ATOM 683 C CA . ILE A 1 101 ? 0.611 -5.081 -8.690 1.00 94.25 101 ILE A CA 1
ATOM 684 C C . ILE A 1 101 ? -0.888 -4.786 -8.550 1.00 94.25 101 ILE A C 1
ATOM 686 O O . ILE A 1 101 ? -1.468 -5.050 -7.495 1.00 94.25 101 ILE A O 1
ATOM 690 N N . ALA A 1 102 ? -1.529 -4.270 -9.602 1.00 94.19 102 ALA A N 1
ATOM 691 C CA . ALA A 1 102 ? -2.952 -3.940 -9.595 1.00 94.19 102 ALA A CA 1
ATOM 692 C C . ALA A 1 102 ? -3.823 -5.187 -9.393 1.00 94.19 102 ALA A C 1
ATOM 694 O O . ALA A 1 102 ? -4.667 -5.210 -8.498 1.00 94.19 102 ALA A O 1
ATOM 695 N N . LEU A 1 103 ? -3.579 -6.250 -10.164 1.00 95.81 103 LEU A N 1
ATOM 696 C CA . LEU A 1 103 ? -4.295 -7.520 -10.037 1.00 95.81 103 LEU A CA 1
ATOM 697 C C . LEU A 1 103 ? -4.078 -8.146 -8.659 1.00 95.81 103 LEU A C 1
ATOM 699 O O . LEU A 1 103 ? -5.047 -8.521 -8.002 1.00 95.81 103 LEU A O 1
ATOM 703 N N . GLY A 1 104 ? -2.830 -8.203 -8.186 1.00 94.19 104 GLY A N 1
ATOM 704 C CA . GLY A 1 104 ? -2.507 -8.719 -6.857 1.00 94.19 104 GLY A CA 1
ATOM 705 C C . GLY A 1 104 ? -3.212 -7.937 -5.749 1.00 94.19 104 GLY A C 1
ATOM 706 O O . GLY A 1 104 ? -3.771 -8.540 -4.833 1.00 94.19 104 GLY A O 1
ATOM 707 N N . SER A 1 105 ? -3.267 -6.609 -5.863 1.00 92.62 105 SER A N 1
ATOM 708 C CA . SER A 1 105 ? -3.962 -5.739 -4.907 1.00 92.62 105 SER A CA 1
ATOM 709 C C . SER A 1 105 ? -5.475 -5.960 -4.919 1.00 92.62 105 SER A C 1
ATOM 711 O O . SER A 1 105 ? -6.075 -6.068 -3.853 1.00 92.62 105 SER A O 1
ATOM 713 N N . VAL A 1 106 ? -6.095 -6.081 -6.098 1.00 95.12 106 VAL A N 1
ATOM 714 C CA . VAL A 1 106 ? -7.538 -6.349 -6.232 1.00 95.12 106 VAL A CA 1
ATOM 715 C C . VAL A 1 106 ? -7.895 -7.723 -5.674 1.00 95.12 106 VAL A C 1
ATOM 717 O O . VAL A 1 106 ? -8.842 -7.832 -4.900 1.00 95.12 106 VAL A O 1
ATOM 720 N N . ILE A 1 107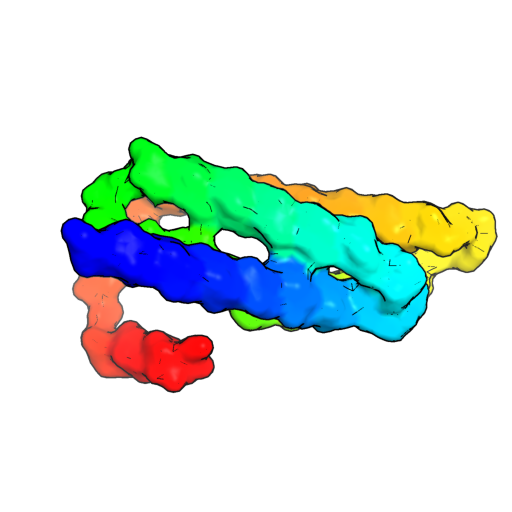 ? -7.124 -8.761 -6.011 1.00 96.06 107 ILE A N 1
ATOM 721 C CA . ILE A 1 107 ? -7.341 -10.121 -5.500 1.00 96.06 107 ILE A CA 1
ATOM 722 C C . ILE A 1 107 ? -7.179 -10.138 -3.979 1.00 96.06 107 ILE A C 1
ATOM 724 O O . ILE A 1 107 ? -8.052 -10.638 -3.275 1.00 96.06 107 ILE A O 1
ATOM 728 N N . THR A 1 108 ? -6.102 -9.544 -3.461 1.00 94.44 108 THR A N 1
ATOM 729 C CA . THR A 1 108 ? -5.859 -9.461 -2.014 1.00 94.44 108 THR A CA 1
ATOM 730 C C . THR A 1 108 ? -6.984 -8.702 -1.316 1.00 94.44 108 THR A C 1
ATOM 732 O O . THR A 1 108 ? -7.511 -9.175 -0.314 1.00 94.44 108 THR A O 1
ATOM 735 N N . GLY A 1 109 ? -7.410 -7.563 -1.866 1.00 93.25 109 GLY A N 1
ATOM 736 C CA . GLY A 1 109 ? -8.523 -6.776 -1.341 1.00 93.25 109 GLY A CA 1
ATOM 737 C C . GLY A 1 109 ? -9.840 -7.550 -1.335 1.00 93.25 109 GLY A C 1
ATOM 738 O O . GLY A 1 109 ? -10.538 -7.543 -0.326 1.00 93.25 109 GLY A O 1
ATOM 739 N N . ALA A 1 110 ? -10.157 -8.270 -2.413 1.00 96.12 110 ALA A N 1
ATOM 740 C CA . ALA A 1 110 ? -11.357 -9.098 -2.505 1.00 96.12 110 ALA A CA 1
ATOM 741 C C . ALA A 1 110 ? -11.344 -10.248 -1.488 1.00 96.12 110 ALA A C 1
ATOM 743 O O . ALA A 1 110 ? -12.352 -10.498 -0.829 1.00 96.12 110 ALA A O 1
ATOM 744 N N . VAL A 1 111 ? -10.196 -10.913 -1.315 1.00 95.81 111 VAL A N 1
ATOM 745 C CA . VAL A 1 111 ? -10.021 -11.974 -0.316 1.00 95.81 111 VAL A CA 1
ATOM 746 C C . VAL A 1 111 ? -10.172 -11.416 1.099 1.00 95.81 111 VAL A C 1
ATOM 748 O O . VAL A 1 111 ? -10.945 -11.961 1.881 1.00 95.81 111 VAL A O 1
ATOM 751 N N . LEU A 1 112 ? -9.495 -10.314 1.431 1.00 92.56 112 LEU A N 1
ATOM 752 C CA . LEU A 1 112 ? -9.599 -9.681 2.751 1.00 92.56 112 LEU A CA 1
ATOM 753 C C . LEU A 1 112 ? -11.017 -9.177 3.037 1.00 92.56 112 LEU A C 1
ATOM 755 O O . LEU A 1 112 ? -11.510 -9.325 4.154 1.00 92.56 112 LEU A O 1
ATOM 759 N N . TRP A 1 113 ? -11.692 -8.627 2.030 1.00 92.50 113 TRP A N 1
ATOM 760 C CA . TRP A 1 113 ? -13.085 -8.215 2.142 1.00 92.50 113 TRP A CA 1
ATOM 761 C C . TRP A 1 113 ? -14.000 -9.411 2.421 1.00 92.50 113 TRP A C 1
ATOM 763 O O . TRP A 1 113 ? -14.810 -9.353 3.344 1.00 92.50 113 TRP A O 1
ATOM 773 N N . LEU A 1 114 ? -13.827 -10.521 1.696 1.00 94.69 114 LEU A N 1
ATOM 774 C CA . LEU A 1 114 ? -14.588 -11.749 1.923 1.00 94.69 114 LEU A CA 1
ATOM 775 C C . LEU A 1 114 ? -14.347 -12.312 3.332 1.00 94.69 114 LEU A C 1
ATOM 777 O O . LEU A 1 114 ? -15.301 -12.657 4.025 1.00 94.69 114 LEU A O 1
ATOM 781 N N . LEU A 1 115 ? -13.091 -12.352 3.785 1.00 92.12 115 LEU A N 1
ATOM 782 C CA . LEU A 1 115 ? -12.733 -12.781 5.142 1.00 92.12 115 LEU A CA 1
ATOM 783 C C . LEU A 1 115 ? -13.379 -11.899 6.219 1.00 92.12 115 LEU A C 1
ATOM 785 O O . LEU A 1 115 ? -13.852 -12.415 7.234 1.00 92.12 115 LEU A O 1
ATOM 789 N N . GLY A 1 116 ? -13.440 -10.586 5.983 1.00 89.25 116 GLY A N 1
ATOM 790 C CA . GLY A 1 116 ? -14.136 -9.638 6.851 1.00 89.25 116 GLY A CA 1
ATOM 791 C C . GLY A 1 116 ? -15.639 -9.916 6.933 1.00 89.25 116 GLY A C 1
ATOM 792 O O . GLY A 1 116 ? -16.193 -9.948 8.029 1.00 89.25 116 GLY A O 1
ATOM 793 N N . GLN A 1 117 ? -16.288 -10.201 5.800 1.00 90.94 117 GLN A N 1
ATOM 794 C CA . GLN A 1 117 ? -17.716 -10.550 5.764 1.00 90.94 117 GLN A CA 1
ATOM 795 C C . GLN A 1 117 ? -18.024 -11.867 6.483 1.00 90.94 117 GLN A C 1
ATOM 797 O O . GLN A 1 117 ? -19.060 -11.997 7.132 1.00 90.94 117 GLN A O 1
ATOM 802 N N . LEU A 1 118 ? -17.111 -12.837 6.409 1.00 91.56 118 LEU A N 1
ATOM 803 C CA . LEU A 1 118 ? -17.239 -14.114 7.110 1.00 91.56 118 LEU A CA 1
ATOM 804 C C . LEU A 1 118 ? -16.903 -14.023 8.608 1.00 91.56 118 LEU A C 1
ATOM 806 O O . LEU A 1 118 ? -17.048 -15.019 9.315 1.00 91.56 118 LEU A O 1
ATOM 810 N N . ARG A 1 119 ? -16.467 -12.851 9.099 1.00 86.69 119 ARG A N 1
ATOM 811 C CA . ARG A 1 119 ? -16.077 -12.604 10.499 1.00 86.69 119 ARG A CA 1
ATOM 812 C C . ARG A 1 119 ? -14.991 -13.552 11.012 1.00 86.69 119 ARG A C 1
ATOM 814 O O . ARG A 1 119 ? -14.904 -13.839 12.201 1.00 86.69 119 ARG A O 1
ATOM 821 N N . TRP A 1 120 ? -14.108 -14.018 10.127 1.00 84.69 120 TRP A N 1
ATOM 822 C CA . TRP A 1 120 ? -12.998 -14.901 10.521 1.00 84.69 120 TRP A CA 1
ATOM 823 C C . TRP A 1 120 ? -11.945 -14.193 11.387 1.00 84.69 120 TRP A C 1
ATOM 825 O O . TRP A 1 120 ? -11.094 -14.850 11.981 1.00 84.69 120 TRP A O 1
ATOM 835 N N . GLY A 1 121 ? -12.028 -12.864 11.503 1.00 80.56 121 GLY A N 1
ATOM 836 C CA . GLY A 1 121 ? -11.258 -12.076 12.463 1.00 80.56 121 GLY A CA 1
ATOM 837 C C . GLY A 1 121 ? -11.661 -12.295 13.926 1.00 80.56 121 GLY A C 1
ATOM 838 O O . GLY A 1 121 ? -10.835 -12.048 14.794 1.00 80.56 121 GLY A O 1
ATOM 839 N N . ASP A 1 122 ? -12.859 -12.819 14.215 1.00 83.19 122 ASP A N 1
ATOM 840 C CA . ASP A 1 122 ? -13.322 -13.055 15.596 1.00 83.19 122 ASP A CA 1
ATOM 841 C C . ASP A 1 122 ? -12.444 -14.111 16.315 1.00 83.19 122 ASP A C 1
ATOM 843 O O . ASP A 1 122 ? -12.350 -14.141 17.538 1.00 83.19 122 ASP A O 1
ATOM 847 N N . ALA A 1 123 ? -11.712 -14.947 15.563 1.00 81.19 123 ALA A N 1
ATOM 848 C CA . ALA A 1 123 ? -10.734 -15.885 16.120 1.00 81.19 123 ALA A CA 1
ATOM 849 C C . ALA A 1 123 ? -9.484 -15.201 16.715 1.00 81.19 123 ALA A C 1
ATOM 851 O O . ALA A 1 123 ? -8.737 -15.840 17.458 1.00 81.19 123 ALA A O 1
ATOM 852 N N . LEU A 1 124 ? -9.241 -13.920 16.407 1.00 80.31 124 LEU A N 1
ATOM 853 C CA . LEU A 1 124 ? -8.104 -13.160 16.937 1.00 80.31 124 LEU A CA 1
ATOM 854 C C . LEU A 1 124 ? -8.219 -12.911 18.447 1.00 80.31 124 LEU A C 1
ATOM 856 O O . LEU A 1 124 ? -7.189 -12.758 19.101 1.00 80.31 124 LEU A O 1
ATOM 860 N N . ASP A 1 125 ? -9.427 -12.971 19.015 1.00 82.00 125 ASP A N 1
ATOM 861 C CA . ASP A 1 125 ? -9.663 -12.852 20.461 1.00 82.00 125 ASP A CA 1
ATOM 862 C C . ASP A 1 125 ? -9.037 -14.006 21.268 1.00 82.00 125 ASP A C 1
ATOM 864 O O . ASP A 1 125 ? -8.877 -13.916 22.485 1.00 82.00 125 ASP A O 1
ATOM 868 N N . LEU A 1 126 ? -8.644 -15.094 20.598 1.00 86.94 126 LEU A N 1
ATOM 869 C CA . LEU A 1 126 ? -7.970 -16.239 21.213 1.00 86.94 126 LEU A CA 1
ATOM 870 C C . LEU A 1 126 ? -6.449 -16.050 21.323 1.00 86.94 126 LEU A C 1
ATOM 872 O O . LEU A 1 126 ? -5.777 -16.857 21.970 1.00 86.94 126 LEU A O 1
ATOM 876 N N . LEU A 1 127 ? -5.884 -15.025 20.677 1.00 87.88 127 LEU A N 1
ATOM 877 C CA . LEU A 1 127 ? -4.441 -14.814 20.655 1.00 87.88 127 LEU A CA 1
ATOM 878 C C . LEU A 1 127 ? -3.952 -14.168 21.960 1.00 87.88 127 LEU A C 1
ATOM 880 O O . LEU A 1 127 ? -4.430 -13.098 22.342 1.00 87.88 127 LEU A O 1
ATOM 884 N N . PRO A 1 128 ? -2.938 -14.749 22.629 1.00 90.44 128 PRO A N 1
ATOM 885 C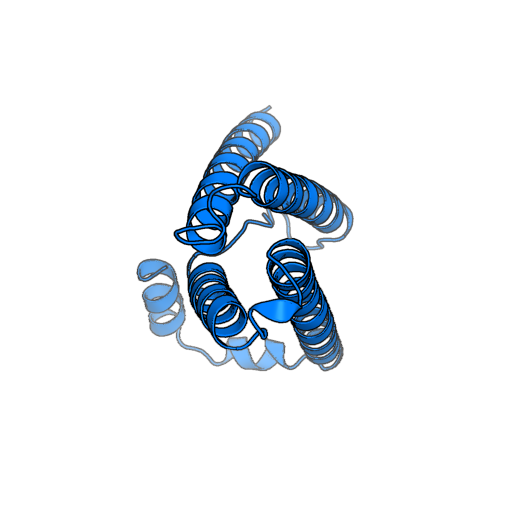 CA . PRO A 1 128 ? -2.332 -14.126 23.795 1.00 90.44 128 PRO A CA 1
ATOM 886 C C . PRO A 1 128 ? -1.719 -12.764 23.448 1.00 90.44 128 PRO A C 1
ATOM 888 O O . PRO A 1 128 ? -0.963 -12.642 22.479 1.00 90.44 128 PRO A O 1
ATOM 891 N N . TYR A 1 129 ? -1.941 -11.765 24.306 1.00 87.75 129 TYR A N 1
ATOM 892 C CA . TYR A 1 129 ? -1.339 -10.433 24.171 1.00 87.75 129 TYR A CA 1
ATOM 893 C C . TYR A 1 129 ? 0.182 -10.429 23.918 1.00 87.75 129 TYR A C 1
ATOM 895 O O . TYR A 1 129 ? 0.625 -9.593 23.130 1.00 87.75 129 TYR A O 1
ATOM 903 N N . PRO A 1 130 ? 1.001 -11.347 24.486 1.00 90.44 130 PRO A N 1
ATOM 904 C CA . PRO A 1 130 ? 2.428 -11.414 24.165 1.00 90.44 130 PRO A CA 1
ATOM 905 C C . PRO A 1 130 ? 2.738 -11.643 22.679 1.00 90.44 130 PRO A C 1
ATOM 907 O O . PRO A 1 130 ? 3.723 -11.106 22.181 1.00 90.44 130 PRO A O 1
ATOM 910 N N . VAL A 1 131 ? 1.906 -12.398 21.954 1.00 88.00 131 VAL A N 1
ATOM 911 C CA . VAL A 1 131 ? 2.114 -12.672 20.521 1.00 88.00 131 VAL A CA 1
ATOM 912 C C . VAL A 1 131 ? 1.808 -11.425 19.695 1.00 88.00 131 VAL A C 1
ATOM 914 O O . VAL A 1 131 ? 2.590 -11.053 18.823 1.00 88.00 131 VAL A O 1
ATOM 917 N N . VAL A 1 132 ? 0.708 -10.740 20.018 1.00 87.38 132 VAL A N 1
ATOM 918 C CA . VAL A 1 132 ? 0.323 -9.485 19.358 1.00 87.38 132 VAL A CA 1
ATOM 919 C C . VAL A 1 132 ? 1.366 -8.398 19.626 1.00 87.38 132 VAL A C 1
ATOM 921 O O . VAL A 1 132 ? 1.812 -7.730 18.697 1.00 87.38 132 VAL A O 1
ATOM 924 N N . GLY A 1 133 ? 1.813 -8.262 20.877 1.00 87.56 133 GLY A N 1
ATOM 925 C CA . GLY A 1 133 ? 2.853 -7.308 21.261 1.00 87.56 133 GLY A CA 1
ATOM 926 C C . GLY A 1 133 ? 4.200 -7.601 20.599 1.00 87.56 133 GLY A C 1
ATOM 927 O O . GLY A 1 133 ? 4.838 -6.684 20.091 1.00 87.56 133 GLY A O 1
ATOM 928 N N . GLY A 1 134 ? 4.611 -8.872 20.543 1.00 90.31 134 GLY A N 1
ATOM 929 C CA . GLY A 1 134 ? 5.839 -9.287 19.862 1.00 90.31 134 GLY A CA 1
ATOM 930 C C . GLY A 1 134 ? 5.809 -9.016 18.357 1.00 90.31 134 GLY A C 1
ATOM 931 O O . GLY A 1 134 ? 6.796 -8.529 17.811 1.00 90.31 134 GLY A O 1
ATOM 932 N N . PHE A 1 135 ? 4.672 -9.261 17.695 1.00 86.69 135 PHE A N 1
ATOM 933 C CA . PHE A 1 135 ? 4.491 -8.927 16.281 1.00 86.69 135 PHE A CA 1
ATOM 934 C C . PHE A 1 135 ? 4.583 -7.415 16.042 1.00 86.69 135 PHE A C 1
ATOM 936 O O . PHE A 1 135 ? 5.369 -6.990 15.203 1.00 86.69 135 PHE A O 1
ATOM 943 N N . MET A 1 136 ? 3.856 -6.607 16.823 1.00 85.94 136 MET A N 1
ATOM 944 C CA . MET A 1 136 ? 3.869 -5.142 16.693 1.00 85.94 136 MET A CA 1
ATOM 945 C C . MET A 1 136 ? 5.233 -4.521 17.018 1.00 85.94 136 MET A C 1
ATOM 947 O O . MET A 1 136 ? 5.570 -3.483 16.468 1.00 85.94 136 MET A O 1
ATOM 951 N N . ALA A 1 137 ? 6.027 -5.142 17.895 1.00 86.06 137 ALA A N 1
ATOM 952 C CA . ALA A 1 137 ? 7.394 -4.705 18.179 1.00 86.06 137 ALA A CA 1
ATOM 953 C C . ALA A 1 137 ? 8.379 -5.038 17.044 1.00 86.06 137 ALA A C 1
ATOM 955 O O . ALA A 1 137 ? 9.424 -4.399 16.932 1.00 86.06 137 ALA A O 1
ATOM 956 N N . GLY A 1 138 ? 8.071 -6.054 16.232 1.00 80.25 138 GLY A N 1
ATOM 957 C CA . GLY A 1 138 ? 8.893 -6.472 15.097 1.00 80.25 138 GLY A CA 1
ATOM 958 C C . GLY A 1 138 ? 8.600 -5.731 13.789 1.00 80.25 138 GLY A C 1
ATOM 959 O O . GLY A 1 138 ? 9.379 -5.870 12.844 1.00 80.25 138 GLY A O 1
ATOM 960 N N . THR A 1 139 ? 7.497 -4.981 13.716 1.00 68.19 139 THR A N 1
ATOM 961 C CA . THR A 1 139 ? 7.040 -4.234 12.527 1.00 68.19 139 THR A CA 1
ATOM 962 C C . THR A 1 139 ? 7.195 -2.733 12.688 1.00 68.19 139 THR A C 1
ATOM 964 O O . THR A 1 139 ? 7.597 -2.079 11.698 1.00 68.19 139 THR A O 1
#

Secondary structure (DSSP, 8-state):
-HHHHHHHHHHHHHHHHHHHHHHHHT-GGGGGGHHHHHHHHHHHHHHHHHHHHHH-SSTT------HHHHHHHHHHHHHHHHHS-GGGHHHHHHHHHHHHHHHHHHHHHHHHHHHHHTTGGGGGGGS-HHHHHHHHHH-

Foldseek 3Di:
DVVVVVCVVLLVVQLVQLLVLLCLQCPDLNVVCSVVSSVVSNVVLVVVQVVCVVPPPDPPDHDHDDDVVSNVLSVVLVVLVVPDDPVVDDVVSVVVSVVVVVVVVVVVVVVVVVCVVVVVVVCVVVDDPVVVVVVVVVD

Radius of gyration: 17.66 Å; chains: 1; bounding box: 35×37×52 Å

pLDDT: mean 90.67, std 4.89, range [68.19, 96.19]

Sequence (139 aa):
MTSLIAGGITGLIGVIRAISYAALIFSGSLAADLNVGVGIAVFSSAIISVVVALTSSLPGMIATPLAAPTMVLTVLAARIAVQVPADLGHDAVVVSVIAAIALGSVITGAVLWLLGQLRWGDALDLLPYPVVGGFMAGT